Protein AF-A0A5J9TTT2-F1 (afdb_monomer_lite)

Structure (mmCIF, N/CA/C/O backbone):
data_AF-A0A5J9TTT2-F1
#
_entry.id   AF-A0A5J9TTT2-F1
#
loop_
_atom_site.group_PDB
_atom_site.id
_atom_site.type_symbol
_atom_site.label_atom_id
_atom_site.label_alt_id
_atom_site.label_comp_id
_atom_site.label_asym_id
_atom_site.label_entity_id
_atom_site.label_seq_id
_atom_site.pdbx_PDB_ins_code
_atom_site.Cartn_x
_atom_site.Cartn_y
_atom_site.Cartn_z
_atom_site.occupancy
_atom_site.B_iso_or_equiv
_atom_site.auth_seq_id
_atom_site.auth_comp_id
_atom_site.auth_asym_id
_atom_site.auth_atom_id
_atom_site.pdbx_PDB_model_num
ATOM 1 N N . MET A 1 1 ? -14.598 5.541 4.107 1.00 62.84 1 MET A N 1
ATOM 2 C CA . MET A 1 1 ? -13.330 5.660 4.852 1.00 62.84 1 MET A CA 1
ATOM 3 C C . MET A 1 1 ? -12.449 6.612 4.062 1.00 62.84 1 MET A C 1
ATOM 5 O O . MET A 1 1 ? -12.415 6.470 2.845 1.00 62.84 1 MET A O 1
ATOM 9 N N . GLU A 1 2 ? -11.807 7.574 4.709 1.00 66.81 2 GLU A N 1
ATOM 10 C CA . GLU A 1 2 ? -10.955 8.585 4.065 1.00 66.81 2 GLU A CA 1
ATOM 11 C C . GLU A 1 2 ? -9.583 8.611 4.749 1.00 66.81 2 GLU A C 1
ATOM 13 O O . GLU A 1 2 ? -9.494 8.309 5.942 1.00 66.81 2 GLU A O 1
ATOM 18 N N . ILE A 1 3 ? -8.527 8.942 4.000 1.00 66.44 3 ILE A N 1
ATOM 19 C CA . ILE A 1 3 ? -7.208 9.240 4.566 1.00 66.44 3 ILE A CA 1
ATOM 20 C C . ILE A 1 3 ? -6.978 10.739 4.509 1.00 66.44 3 ILE A C 1
ATOM 22 O O . ILE A 1 3 ? -7.077 11.339 3.442 1.00 66.44 3 ILE A O 1
ATOM 26 N N . VAL A 1 4 ? -6.592 11.307 5.649 1.00 64.56 4 VAL A N 1
ATOM 27 C CA . VAL A 1 4 ? -6.135 12.694 5.746 1.00 64.56 4 VAL A CA 1
ATOM 28 C C . VAL A 1 4 ? -4.634 12.684 6.032 1.00 64.56 4 VAL A C 1
ATOM 30 O O . VAL A 1 4 ? -4.167 11.958 6.913 1.00 64.56 4 VAL A O 1
ATOM 33 N N . TYR A 1 5 ? -3.884 13.469 5.257 1.00 58.41 5 TYR A N 1
ATOM 34 C CA . TYR A 1 5 ? -2.446 13.676 5.422 1.00 58.41 5 TYR A CA 1
ATOM 35 C C . TYR A 1 5 ? -2.189 15.033 6.075 1.00 58.41 5 TYR A C 1
ATOM 37 O O . TYR A 1 5 ? -2.650 16.060 5.574 1.00 58.41 5 TYR A O 1
ATOM 45 N N . TYR A 1 6 ? -1.408 15.040 7.153 1.00 50.88 6 TYR A N 1
ATOM 46 C CA . TYR A 1 6 ? -0.915 16.264 7.780 1.00 50.88 6 TYR A CA 1
ATOM 47 C C . TYR A 1 6 ? 0.588 16.368 7.521 1.00 50.88 6 TYR A C 1
ATOM 49 O O . TYR A 1 6 ? 1.408 15.962 8.337 1.00 50.88 6 TYR A O 1
ATOM 57 N N . GLY A 1 7 ? 0.952 16.864 6.339 1.00 38.47 7 GLY A N 1
ATOM 58 C CA . GLY A 1 7 ? 2.342 17.182 6.021 1.00 38.47 7 GLY A CA 1
ATOM 59 C C . GLY A 1 7 ? 2.827 18.397 6.800 1.00 38.47 7 GLY A C 1
ATOM 60 O O . GLY A 1 7 ? 2.077 19.359 6.974 1.00 38.47 7 GLY A O 1
ATOM 61 N N . ASP A 1 8 ? 4.084 18.344 7.236 1.00 39.56 8 ASP A N 1
ATOM 62 C CA . ASP A 1 8 ? 4.772 19.403 7.973 1.00 39.56 8 ASP A CA 1
ATOM 63 C C . ASP A 1 8 ? 4.776 20.710 7.160 1.00 39.56 8 ASP A C 1
ATOM 65 O O . ASP A 1 8 ? 5.580 20.925 6.248 1.00 39.56 8 ASP A O 1
ATOM 69 N N . ARG A 1 9 ? 3.816 21.596 7.446 1.00 36.34 9 ARG A N 1
ATOM 70 C CA . ARG A 1 9 ? 3.896 22.989 7.017 1.00 36.34 9 ARG A CA 1
ATOM 71 C C . ARG A 1 9 ? 4.871 23.660 7.966 1.00 36.34 9 ARG A C 1
ATOM 73 O O . ARG A 1 9 ? 4.546 23.829 9.136 1.00 36.34 9 ARG A O 1
ATOM 80 N N . LYS A 1 10 ? 6.040 24.025 7.423 1.00 34.28 10 LYS A N 1
ATOM 81 C CA . LYS A 1 10 ? 7.062 24.893 8.028 1.00 34.28 10 LYS A CA 1
ATOM 82 C C . LYS A 1 10 ? 6.510 25.686 9.211 1.00 34.28 10 LYS A C 1
ATOM 84 O O . LYS A 1 10 ? 5.675 26.571 9.039 1.00 34.28 10 LYS A O 1
ATOM 89 N N . SER A 1 11 ? 7.044 25.361 10.381 1.00 39.38 11 SER A N 1
ATOM 90 C CA . SER A 1 11 ? 6.914 26.087 11.636 1.00 39.38 11 SER A CA 1
ATOM 91 C C . SER A 1 11 ? 6.889 27.600 11.431 1.00 39.38 11 SER A C 1
ATOM 93 O O . SER A 1 11 ? 7.929 28.195 11.153 1.00 39.38 11 SER A O 1
ATOM 95 N N . THR A 1 12 ? 5.739 28.236 11.623 1.00 35.84 12 THR A N 1
ATOM 96 C CA . THR A 1 12 ? 5.655 29.579 12.206 1.00 35.84 12 THR A CA 1
ATOM 97 C C . THR A 1 12 ? 4.257 29.743 12.806 1.00 35.84 12 THR A C 1
ATOM 99 O O . THR A 1 12 ? 3.271 29.708 12.080 1.00 35.84 12 THR A O 1
ATOM 102 N N . LEU A 1 13 ? 4.247 29.954 14.124 1.00 36.16 13 LEU A N 1
ATOM 103 C CA . LEU A 1 13 ? 3.170 30.443 14.992 1.00 36.16 13 LEU A CA 1
ATOM 104 C C . LEU A 1 13 ? 2.275 29.431 15.732 1.00 36.16 13 LEU A C 1
ATOM 106 O O . LEU A 1 13 ? 1.520 28.645 15.173 1.00 36.16 13 LEU A O 1
ATOM 110 N N . ASP A 1 14 ? 2.393 29.626 17.042 1.00 32.47 14 ASP A N 1
ATOM 111 C CA . ASP A 1 14 ? 1.470 29.437 18.146 1.00 32.47 14 ASP A CA 1
ATOM 112 C C . ASP A 1 14 ? 1.541 28.184 19.030 1.00 32.47 14 ASP A C 1
ATOM 114 O O . ASP A 1 14 ? 1.393 27.022 18.660 1.00 32.47 14 ASP A O 1
ATOM 118 N N . ILE A 1 15 ? 1.859 28.542 20.270 1.00 47.59 15 ILE A N 1
ATOM 119 C CA . ILE A 1 15 ? 2.167 27.798 21.470 1.00 47.59 15 ILE A CA 1
ATOM 120 C C . ILE A 1 15 ? 0.826 27.417 22.127 1.00 47.59 15 ILE A C 1
ATOM 122 O O . ILE A 1 15 ? -0.081 28.240 22.190 1.00 47.59 15 ILE A O 1
ATOM 126 N N . HIS A 1 16 ? 0.743 26.193 22.665 1.00 36.75 16 HIS A N 1
ATOM 127 C CA . HIS A 1 16 ? -0.361 25.636 23.475 1.00 36.75 16 HIS A CA 1
ATOM 128 C C . HIS A 1 16 ? -1.667 25.220 22.766 1.00 36.75 16 HIS A C 1
ATOM 130 O O . HIS A 1 16 ? -2.743 25.682 23.130 1.00 36.75 16 HIS A O 1
ATOM 136 N N . ASP A 1 17 ? -1.608 24.210 21.889 1.00 40.47 17 ASP A N 1
ATOM 137 C CA . ASP A 1 17 ? -2.779 23.352 21.633 1.00 40.47 17 ASP A CA 1
ATOM 138 C C . ASP A 1 17 ? -2.462 21.877 21.978 1.00 40.47 17 ASP A C 1
ATOM 140 O O . ASP A 1 17 ? -1.622 21.259 21.310 1.00 40.47 17 ASP A O 1
ATOM 144 N N . PRO A 1 18 ? -3.085 21.282 23.016 1.00 35.69 18 PRO A N 1
ATOM 145 C CA . PRO A 1 18 ? -2.882 19.875 23.372 1.00 35.69 18 PRO A CA 1
ATOM 146 C C . PRO A 1 18 ? -3.336 18.896 22.273 1.00 35.69 18 PRO A C 1
ATOM 148 O O . PRO A 1 18 ? -2.836 17.771 22.225 1.00 35.69 18 PRO A O 1
ATOM 151 N N . VAL A 1 19 ? -4.195 19.316 21.332 1.00 41.31 19 VAL A N 1
ATOM 152 C CA . VAL A 1 19 ? -4.580 18.502 20.162 1.00 41.31 19 VAL A CA 1
ATOM 153 C C . VAL A 1 19 ? -3.401 18.336 19.192 1.00 41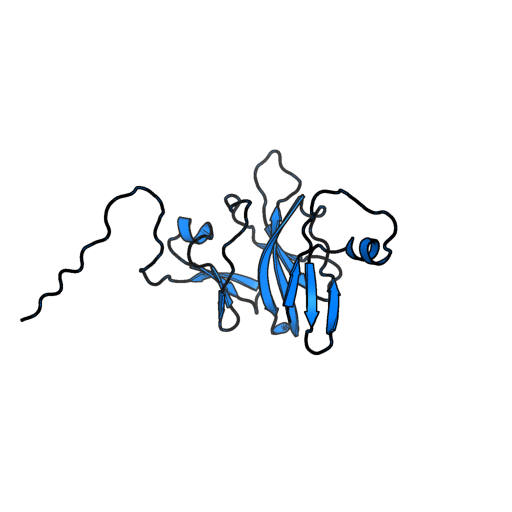.31 19 VAL A C 1
ATOM 155 O O . VAL A 1 19 ? -3.199 17.264 18.617 1.00 41.31 19 VAL A O 1
ATOM 158 N N . SER A 1 20 ? -2.544 19.355 19.084 1.00 41.31 20 SER A N 1
ATOM 159 C CA . SER A 1 20 ? -1.360 19.353 18.212 1.00 41.31 20 SER A CA 1
ATOM 160 C C . SER A 1 20 ? -0.241 18.428 18.706 1.00 41.31 20 SER A C 1
ATOM 162 O O . SER A 1 20 ? 0.566 17.948 17.909 1.00 41.31 20 SER A O 1
ATOM 164 N N . GLN A 1 21 ? -0.186 18.136 20.011 1.00 37.28 21 GLN A N 1
ATOM 165 C CA . GLN A 1 21 ? 0.775 17.176 20.568 1.00 37.28 21 GLN A CA 1
ATOM 166 C C . GLN A 1 21 ? 0.361 15.721 20.315 1.00 37.28 21 GLN A C 1
ATOM 168 O O . GLN A 1 21 ? 1.229 14.866 20.148 1.00 37.28 21 GLN A O 1
ATOM 173 N N . GLN A 1 22 ? -0.939 15.438 20.203 1.00 41.44 22 GLN A N 1
ATOM 174 C CA . GLN A 1 22 ? -1.444 14.094 19.902 1.00 41.44 22 GLN A CA 1
ATOM 175 C C . GLN A 1 22 ? -1.331 13.737 18.406 1.00 41.44 22 GLN A C 1
ATOM 177 O O . GLN A 1 22 ? -1.215 12.566 18.054 1.00 41.44 22 GLN A O 1
ATOM 182 N N . LEU A 1 23 ? -1.250 14.753 17.538 1.00 47.59 23 LEU A N 1
ATOM 183 C CA . LEU A 1 23 ? -0.919 14.655 16.106 1.00 47.59 23 LEU A CA 1
ATOM 184 C C . LEU A 1 23 ? 0.563 14.323 15.829 1.00 47.59 23 LEU A C 1
ATOM 186 O O . LEU A 1 23 ? 0.961 14.197 14.673 1.00 47.59 23 LEU A O 1
ATOM 190 N N . ARG A 1 24 ? 1.395 14.144 16.869 1.00 42.16 24 ARG A N 1
ATOM 191 C CA . ARG A 1 24 ? 2.811 13.755 16.735 1.00 42.16 24 ARG A CA 1
ATOM 192 C C . ARG A 1 24 ? 3.069 12.244 16.729 1.00 42.16 24 ARG A C 1
ATOM 194 O O . ARG A 1 24 ? 4.201 11.823 16.956 1.00 42.16 24 ARG A O 1
ATOM 201 N N . GLN A 1 25 ? 2.067 11.421 16.421 1.00 48.56 25 GLN A N 1
ATOM 202 C CA . GLN A 1 25 ? 2.276 10.010 16.080 1.00 48.56 25 GLN A CA 1
ATOM 203 C C . GLN A 1 25 ? 1.435 9.620 14.858 1.00 48.56 25 GLN A C 1
ATOM 205 O O . GLN A 1 25 ? 0.242 9.364 14.967 1.00 48.56 25 GLN A O 1
ATOM 210 N N . GLY A 1 26 ? 2.102 9.560 13.702 1.00 59.66 26 GLY A N 1
ATOM 211 C CA . GLY A 1 26 ? 1.580 9.056 12.433 1.00 59.66 26 GLY A CA 1
ATOM 212 C C . GLY A 1 26 ? 1.127 10.187 11.513 1.00 59.66 26 GLY A C 1
ATOM 213 O O . GLY A 1 26 ? 0.079 10.776 11.726 1.00 59.66 26 GLY A O 1
ATOM 214 N N . LEU A 1 27 ? 1.890 10.468 10.449 1.00 75.75 27 LEU A N 1
ATOM 215 C CA . LEU A 1 27 ? 1.566 11.482 9.419 1.00 75.75 27 LEU A CA 1
ATOM 216 C C . LEU A 1 27 ? 0.205 11.261 8.722 1.00 75.75 27 LEU A C 1
ATOM 218 O O . LEU A 1 27 ? -0.284 12.135 8.003 1.00 75.75 27 LEU A O 1
ATOM 222 N N . TYR A 1 28 ? -0.383 10.078 8.907 1.00 84.69 28 TYR A N 1
ATOM 223 C CA . TYR A 1 28 ? -1.595 9.628 8.247 1.00 84.69 28 TYR A CA 1
ATOM 224 C C . TYR A 1 28 ? -2.618 9.150 9.274 1.00 84.69 28 TYR A C 1
ATOM 226 O O . TYR A 1 28 ? -2.311 8.330 10.144 1.00 84.69 28 TYR A O 1
ATOM 234 N N . ILE A 1 29 ? -3.859 9.599 9.099 1.00 86.00 29 ILE A N 1
ATOM 235 C CA . ILE A 1 29 ? -5.013 9.112 9.854 1.00 86.00 29 ILE A CA 1
ATOM 236 C C . ILE A 1 29 ? -6.012 8.449 8.915 1.00 86.00 29 ILE A C 1
ATOM 238 O O . ILE A 1 29 ? -6.173 8.870 7.767 1.00 86.00 29 ILE A O 1
ATOM 242 N N . VAL A 1 30 ? -6.713 7.432 9.412 1.00 85.69 30 VAL A N 1
ATOM 243 C CA . VAL A 1 30 ? -7.866 6.846 8.723 1.00 85.69 30 VAL A CA 1
ATOM 244 C C . VAL A 1 30 ? -9.130 7.272 9.455 1.00 85.69 30 VAL A C 1
ATOM 246 O O . VAL A 1 30 ? -9.269 7.033 10.653 1.00 85.69 30 VAL A O 1
ATOM 249 N N . CYS A 1 31 ? -10.062 7.879 8.725 1.00 86.69 31 CYS A N 1
ATOM 250 C CA . CYS A 1 31 ? -11.348 8.326 9.244 1.00 86.69 31 CYS A CA 1
ATOM 251 C C . CYS A 1 31 ? -12.492 7.456 8.708 1.00 86.69 31 CYS A C 1
ATOM 253 O O . CYS A 1 31 ? -12.599 7.202 7.501 1.00 86.69 31 CYS A O 1
ATOM 255 N N . ASN A 1 32 ? -13.386 7.033 9.601 1.00 84.12 32 ASN A N 1
ATOM 256 C CA . ASN A 1 32 ? -14.706 6.543 9.236 1.00 84.12 32 ASN A CA 1
ATOM 257 C C . ASN A 1 32 ? -15.680 7.737 9.200 1.00 84.12 32 ASN A C 1
ATOM 259 O O . ASN A 1 32 ? -16.083 8.218 10.259 1.00 84.12 32 ASN A O 1
ATOM 263 N N . PRO A 1 33 ? -16.106 8.209 8.013 1.00 81.81 33 PRO A N 1
ATOM 264 C CA . PRO A 1 33 ? -16.955 9.395 7.913 1.00 81.81 33 PRO A CA 1
ATOM 265 C C . PRO A 1 33 ? -18.364 9.175 8.482 1.00 81.81 33 PRO A C 1
ATOM 267 O O . PRO A 1 33 ? -19.001 10.132 8.913 1.00 81.81 33 PRO A O 1
ATOM 270 N N . THR A 1 34 ? -18.845 7.927 8.521 1.00 85.88 34 THR A N 1
ATOM 271 C CA . THR A 1 34 ? -20.173 7.596 9.052 1.00 85.88 34 THR A CA 1
ATOM 272 C C . THR A 1 34 ? -20.200 7.708 10.572 1.00 85.88 34 THR A C 1
ATOM 274 O O . THR A 1 34 ? -21.140 8.264 11.129 1.00 85.88 34 THR A O 1
ATOM 277 N N . THR A 1 35 ? -19.163 7.205 11.250 1.00 87.56 35 THR A N 1
ATOM 278 C CA . THR A 1 35 ? -19.076 7.241 12.721 1.00 87.56 35 THR A CA 1
ATOM 279 C C . THR A 1 35 ? -18.310 8.451 13.250 1.00 87.56 35 THR A C 1
ATOM 281 O O . THR A 1 35 ? -18.312 8.685 14.455 1.00 87.56 35 THR A O 1
ATOM 284 N N . ARG A 1 36 ? -17.650 9.215 12.367 1.00 84.94 36 ARG A N 1
ATOM 285 C CA . ARG A 1 36 ? -16.725 10.315 12.693 1.00 84.94 36 ARG A CA 1
ATOM 286 C C . ARG A 1 36 ? -15.599 9.902 13.642 1.00 84.94 36 ARG A C 1
ATOM 288 O O . ARG A 1 36 ? -15.058 10.732 14.363 1.00 84.94 36 ARG A O 1
ATOM 295 N N . GLN A 1 37 ? -15.250 8.621 13.645 1.00 85.81 37 GLN A N 1
ATOM 296 C CA . GLN A 1 37 ? -14.112 8.107 14.392 1.00 85.81 37 GLN A CA 1
ATOM 297 C C . GLN A 1 37 ? -12.879 8.104 13.496 1.00 85.81 37 GLN A C 1
ATOM 299 O O . GLN A 1 37 ? -12.958 7.734 12.322 1.00 85.81 37 GLN A O 1
ATOM 304 N N . TRP A 1 38 ? -11.737 8.480 14.059 1.00 85.75 38 TRP A N 1
ATOM 305 C CA . TRP A 1 38 ? -10.445 8.418 13.390 1.00 85.75 38 TRP A CA 1
ATOM 306 C C . TRP A 1 38 ? -9.456 7.591 14.202 1.00 85.75 38 TRP A C 1
ATOM 308 O O . TRP A 1 38 ? -9.587 7.432 15.415 1.00 85.75 38 TRP A O 1
ATOM 318 N N . THR A 1 39 ? -8.456 7.055 13.514 1.00 85.50 39 THR A N 1
ATOM 319 C CA . THR A 1 39 ? -7.342 6.343 14.133 1.00 85.50 39 THR A CA 1
ATOM 320 C C . THR A 1 39 ? -6.043 6.697 13.423 1.00 85.50 39 THR A C 1
ATOM 322 O O . THR A 1 39 ? -6.023 6.873 12.200 1.00 85.50 39 THR A O 1
ATOM 325 N N . ASN A 1 40 ? -4.971 6.834 14.200 1.00 86.50 40 ASN A N 1
ATOM 326 C CA . ASN A 1 40 ? -3.638 7.086 13.669 1.00 86.50 40 ASN A CA 1
ATOM 327 C C . ASN A 1 40 ? -3.081 5.802 13.057 1.00 86.50 40 ASN A C 1
ATOM 329 O O . ASN A 1 40 ? -3.225 4.713 13.617 1.00 86.50 40 ASN A O 1
ATOM 333 N N . LEU A 1 41 ? -2.418 5.937 11.913 1.00 89.62 41 LEU A N 1
ATOM 334 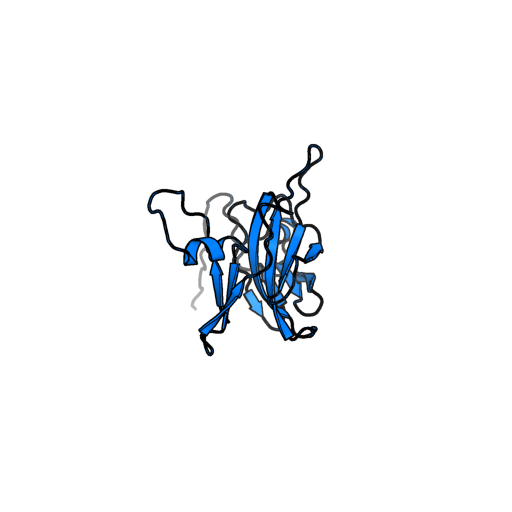C CA . LEU A 1 41 ? -1.616 4.855 11.363 1.00 89.62 41 LEU A CA 1
ATOM 335 C C . LEU A 1 41 ? -0.233 4.823 12.030 1.00 89.62 41 LEU A C 1
ATOM 337 O O . LEU A 1 41 ? 0.255 5.866 12.474 1.00 89.62 41 LEU A O 1
ATOM 341 N N . PRO A 1 42 ? 0.427 3.649 12.075 1.00 90.38 42 PRO A N 1
ATOM 342 C CA . PRO A 1 42 ? 1.789 3.540 12.578 1.00 90.38 42 PRO A CA 1
ATOM 343 C C . PRO A 1 42 ? 2.746 4.559 11.948 1.00 90.38 42 PRO A C 1
ATOM 345 O O . PRO A 1 42 ? 2.706 4.808 10.740 1.00 90.38 42 PRO A O 1
ATOM 348 N N . VAL A 1 43 ? 3.639 5.115 12.768 1.00 88.94 43 VAL A N 1
ATOM 349 C CA . VAL A 1 43 ? 4.697 6.028 12.316 1.00 88.94 43 VAL A CA 1
ATOM 350 C C . VAL A 1 43 ? 5.668 5.265 11.416 1.00 88.94 43 VAL A C 1
ATOM 352 O O . VAL A 1 43 ? 6.187 4.225 11.813 1.00 88.94 43 VAL A O 1
ATOM 355 N N . LEU A 1 44 ? 5.908 5.784 10.208 1.00 86.25 44 LEU A N 1
ATOM 356 C CA . LEU A 1 44 ? 6.886 5.229 9.264 1.00 86.25 44 LEU A CA 1
ATOM 357 C C . LEU A 1 44 ? 8.139 6.110 9.109 1.00 86.25 44 LEU A C 1
ATOM 359 O O . LEU A 1 44 ? 9.207 5.588 8.809 1.00 86.25 44 LEU A O 1
ATOM 363 N N . ALA A 1 45 ? 8.017 7.422 9.328 1.00 84.69 45 ALA A N 1
ATOM 364 C CA . ALA A 1 45 ? 9.117 8.385 9.277 1.00 84.69 45 ALA A CA 1
ATOM 365 C C . ALA A 1 45 ? 9.072 9.315 10.504 1.00 84.69 45 ALA A C 1
ATOM 367 O O . ALA A 1 45 ? 7.968 9.647 10.949 1.00 84.69 45 ALA A O 1
ATOM 368 N N . PRO A 1 46 ? 10.228 9.726 11.069 1.00 79.94 46 PRO A N 1
ATOM 369 C CA . PRO A 1 46 ? 11.596 9.574 10.540 1.00 79.94 46 PRO A CA 1
ATOM 370 C C . PRO A 1 46 ? 12.285 8.233 10.867 1.00 79.94 46 PRO A C 1
ATOM 372 O O . PRO A 1 46 ? 13.453 8.042 10.547 1.00 79.94 46 PRO A O 1
ATOM 375 N N . SER A 1 47 ? 11.596 7.310 11.539 1.00 81.88 47 SER A N 1
ATOM 376 C CA . SER A 1 47 ? 12.074 5.946 11.775 1.00 81.88 47 SER A CA 1
ATOM 377 C C . SER A 1 47 ? 10.910 4.971 11.572 1.00 81.88 47 SER A C 1
ATOM 379 O O . SER A 1 47 ? 9.806 5.271 12.042 1.00 81.88 47 SER A O 1
ATOM 381 N N . PRO A 1 48 ? 11.108 3.836 10.869 1.00 82.94 48 PRO A N 1
ATOM 382 C CA . PRO A 1 48 ? 12.376 3.328 10.323 1.00 82.94 48 PRO A CA 1
ATOM 383 C C . PRO A 1 48 ? 12.857 3.999 9.023 1.00 82.94 48 PRO A C 1
ATOM 385 O O . PRO A 1 48 ? 13.973 3.727 8.603 1.00 82.94 48 PRO A O 1
ATOM 388 N N . CYS A 1 49 ? 12.047 4.837 8.373 1.00 85.81 49 CYS A N 1
ATOM 389 C CA . CYS A 1 49 ? 12.399 5.481 7.102 1.00 85.81 49 CYS A CA 1
ATOM 390 C C . CYS A 1 49 ? 12.714 6.968 7.294 1.00 85.81 49 CYS A C 1
ATOM 392 O O . CYS A 1 49 ? 12.025 7.644 8.052 1.00 85.81 49 CYS A O 1
ATOM 394 N N . SER A 1 50 ? 13.673 7.512 6.542 1.00 83.81 50 SER A N 1
ATOM 395 C CA . SER A 1 50 ? 14.003 8.946 6.570 1.00 83.81 50 SER A CA 1
ATOM 396 C C . SER A 1 50 ? 12.853 9.807 6.037 1.00 83.81 50 SER A C 1
ATOM 398 O O . SER A 1 50 ? 12.575 10.886 6.559 1.00 83.81 50 SER A O 1
ATOM 400 N N . ALA A 1 51 ? 12.139 9.294 5.035 1.00 82.81 51 ALA A N 1
ATOM 401 C CA . ALA A 1 51 ? 10.925 9.873 4.479 1.00 82.81 51 ALA A CA 1
ATOM 402 C C . ALA A 1 51 ? 9.976 8.768 3.997 1.00 82.81 51 ALA A C 1
ATOM 404 O O . ALA A 1 51 ? 10.393 7.639 3.739 1.00 82.81 51 ALA A O 1
ATOM 405 N N . ALA A 1 52 ? 8.689 9.089 3.852 1.00 85.69 52 ALA A N 1
ATOM 406 C CA . ALA A 1 52 ? 7.727 8.174 3.254 1.00 85.69 52 ALA A CA 1
ATOM 407 C C . ALA A 1 52 ? 6.595 8.906 2.532 1.00 85.69 52 ALA A C 1
ATOM 409 O O . ALA A 1 52 ? 6.088 9.917 3.022 1.00 85.69 52 ALA A O 1
ATOM 410 N N . PHE A 1 53 ? 6.142 8.345 1.413 1.00 84.69 53 PHE A N 1
ATOM 411 C CA . PHE A 1 53 ? 5.038 8.879 0.617 1.00 84.69 53 PHE A CA 1
ATOM 412 C C . PHE A 1 53 ? 3.946 7.832 0.382 1.00 84.69 53 PHE A C 1
ATOM 414 O O . PHE A 1 53 ? 4.211 6.651 0.132 1.00 84.69 53 PHE A O 1
ATOM 421 N N . ALA A 1 54 ? 2.690 8.273 0.487 1.00 87.50 54 ALA A N 1
ATOM 422 C CA . ALA A 1 54 ? 1.522 7.435 0.262 1.00 87.50 54 ALA A CA 1
ATOM 423 C C . ALA A 1 54 ? 1.406 7.044 -1.219 1.00 87.50 54 ALA A C 1
ATOM 425 O O . ALA A 1 54 ? 1.443 7.887 -2.110 1.00 87.50 54 ALA A O 1
ATOM 426 N N . CYS A 1 55 ? 1.234 5.750 -1.475 1.00 88.31 55 CYS A N 1
ATOM 427 C CA . CYS A 1 55 ? 1.113 5.178 -2.817 1.00 88.31 55 CYS A CA 1
ATOM 428 C C . CYS A 1 55 ? -0.337 4.815 -3.154 1.00 88.31 55 CYS A C 1
ATOM 430 O O . CYS A 1 55 ? -0.749 4.876 -4.311 1.00 88.31 55 CYS A O 1
ATOM 432 N N . GLY A 1 56 ? -1.113 4.404 -2.149 1.00 90.81 56 GLY A N 1
ATOM 433 C CA . GLY A 1 56 ? -2.512 4.038 -2.331 1.00 90.81 56 GLY A CA 1
ATOM 434 C C . GLY A 1 56 ? -3.180 3.575 -1.043 1.00 90.81 56 GLY A C 1
ATOM 435 O O . GLY A 1 56 ? -2.525 3.113 -0.113 1.00 90.81 56 GLY A O 1
ATOM 436 N N . PHE A 1 57 ? -4.503 3.683 -1.008 1.00 91.38 57 PHE A N 1
ATOM 437 C CA . PHE A 1 57 ? -5.340 3.267 0.111 1.00 91.38 57 PHE A CA 1
ATOM 438 C C . PHE A 1 57 ? -6.271 2.140 -0.320 1.00 91.38 57 PHE A C 1
ATOM 440 O O . PHE A 1 57 ? -6.845 2.197 -1.409 1.00 91.38 57 PHE A O 1
ATOM 447 N N . TYR A 1 58 ? -6.423 1.112 0.51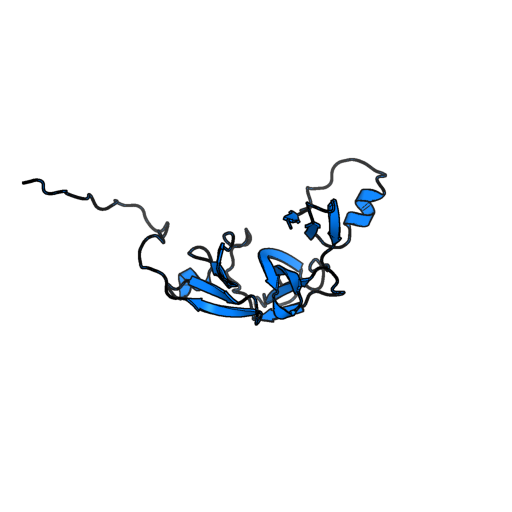1 1.00 92.56 58 TYR A N 1
ATOM 448 C CA . TYR A 1 58 ? -7.229 -0.049 0.155 1.00 92.56 58 TYR A CA 1
ATOM 449 C C . TYR A 1 58 ? -7.824 -0.767 1.367 1.00 92.56 58 TYR A C 1
ATOM 451 O O . TYR A 1 58 ? -7.353 -0.643 2.495 1.00 92.56 58 TYR A O 1
ATOM 459 N N . PHE A 1 59 ? -8.868 -1.551 1.105 1.00 91.12 59 PHE A N 1
ATOM 460 C CA . PHE A 1 59 ? -9.428 -2.502 2.057 1.00 91.12 59 PHE A CA 1
ATOM 461 C C . PHE A 1 59 ? -8.760 -3.868 1.870 1.00 91.12 59 PHE A C 1
ATOM 463 O O . PHE A 1 59 ? -8.790 -4.440 0.775 1.00 91.12 59 PHE A O 1
ATOM 470 N N . HIS A 1 60 ? -8.142 -4.385 2.927 1.00 93.19 60 HIS A N 1
ATOM 471 C CA . HIS A 1 60 ? -7.506 -5.693 2.943 1.00 93.19 60 HIS A CA 1
ATOM 472 C C . HIS A 1 60 ? -8.537 -6.750 3.350 1.00 93.19 60 HIS A C 1
ATOM 474 O O . HIS A 1 60 ? -8.777 -6.994 4.532 1.00 93.19 60 HIS A O 1
ATOM 480 N N . GLY A 1 61 ? -9.160 -7.374 2.346 1.00 92.75 61 GLY A N 1
ATOM 481 C CA . GLY A 1 61 ? -10.245 -8.343 2.529 1.00 92.75 61 GLY A CA 1
ATOM 482 C C . GLY A 1 61 ? -9.969 -9.424 3.584 1.00 92.75 61 GLY A C 1
ATOM 483 O O . GLY A 1 61 ? -10.813 -9.601 4.458 1.00 92.75 61 GLY A O 1
ATOM 484 N N . PRO A 1 62 ? -8.803 -10.104 3.569 1.00 93.94 62 PRO A N 1
ATOM 485 C CA . PRO A 1 62 ? -8.527 -11.179 4.523 1.00 93.94 62 PRO A CA 1
ATOM 486 C C . PRO A 1 62 ? -8.448 -10.745 5.991 1.00 93.94 62 PRO A C 1
ATOM 488 O O . PRO A 1 62 ? -8.778 -11.545 6.859 1.00 93.94 62 PRO A O 1
ATOM 491 N N . SER A 1 63 ? -8.014 -9.512 6.285 1.00 91.31 63 SER A N 1
ATOM 492 C CA . SER A 1 63 ? -7.976 -9.010 7.672 1.00 91.31 63 SER A CA 1
ATOM 493 C C . SER A 1 63 ? -9.189 -8.162 8.043 1.00 91.31 63 SER A C 1
ATOM 495 O O . SER A 1 63 ? -9.396 -7.891 9.219 1.00 91.31 63 SER A O 1
ATOM 497 N N . GLY A 1 64 ? -9.984 -7.722 7.065 1.00 90.00 64 GLY A N 1
ATOM 498 C CA . GLY A 1 64 ? -11.096 -6.802 7.293 1.00 90.00 64 GLY A CA 1
ATOM 499 C C . GLY A 1 64 ? -10.661 -5.372 7.638 1.00 90.00 64 GLY A C 1
ATOM 500 O O . GLY A 1 64 ? -11.478 -4.584 8.106 1.00 90.00 64 GLY A O 1
ATOM 501 N N . GLU A 1 65 ? -9.392 -5.020 7.418 1.00 89.31 65 GLU A N 1
ATOM 502 C CA . GLU A 1 65 ? -8.832 -3.723 7.806 1.00 89.31 65 GLU A CA 1
ATOM 503 C C . GLU A 1 65 ? -8.580 -2.824 6.600 1.00 89.31 65 GLU A C 1
ATOM 505 O O . GLU A 1 65 ? -8.217 -3.272 5.510 1.00 89.31 65 GLU A O 1
ATOM 510 N N . TYR A 1 66 ? -8.681 -1.518 6.824 1.00 89.19 66 TYR A N 1
ATOM 511 C CA . TYR A 1 66 ? -8.179 -0.529 5.882 1.00 89.19 66 TYR A CA 1
ATOM 512 C C . TYR A 1 66 ? -6.676 -0.325 6.067 1.00 89.19 66 TYR A C 1
ATOM 514 O O . TYR A 1 66 ? -6.190 -0.193 7.195 1.00 89.19 66 TYR A O 1
ATOM 522 N N . ARG A 1 67 ? -5.949 -0.282 4.948 1.00 92.88 67 ARG A N 1
ATOM 523 C CA . ARG A 1 67 ? -4.492 -0.165 4.918 1.00 92.88 67 ARG A CA 1
ATOM 524 C C . ARG A 1 67 ? -4.035 0.907 3.941 1.00 92.88 67 ARG A C 1
ATOM 526 O O . ARG A 1 67 ? -4.599 1.070 2.857 1.00 92.88 67 ARG A O 1
ATOM 533 N N . LEU A 1 68 ? -2.976 1.610 4.323 1.00 93.31 68 LEU A N 1
ATOM 534 C CA . LEU A 1 68 ? -2.236 2.511 3.452 1.00 93.31 68 LEU A CA 1
ATOM 535 C C . LEU A 1 68 ? -0.975 1.803 2.951 1.00 93.31 68 LEU A C 1
ATOM 537 O O . LEU A 1 68 ? -0.201 1.276 3.749 1.00 93.31 68 LEU A O 1
ATOM 541 N N . LEU A 1 69 ? -0.777 1.787 1.635 1.00 94.19 69 LEU A N 1
ATOM 542 C CA . LEU A 1 69 ? 0.487 1.428 1.002 1.00 94.19 69 LEU A CA 1
ATOM 543 C C . LEU A 1 69 ? 1.361 2.681 0.929 1.00 94.19 69 LEU A C 1
ATOM 545 O O . LEU A 1 69 ? 0.932 3.698 0.381 1.00 94.19 69 LEU A O 1
ATOM 549 N N . CYS A 1 70 ? 2.587 2.582 1.424 1.00 91.69 70 CYS A N 1
ATOM 550 C CA . CYS A 1 70 ? 3.588 3.638 1.385 1.00 91.69 70 CYS A CA 1
ATOM 551 C C . CYS A 1 70 ? 4.858 3.147 0.697 1.00 91.69 70 CYS A C 1
ATOM 553 O O . CYS A 1 70 ? 5.163 1.955 0.709 1.00 91.69 70 CYS A O 1
ATOM 555 N N . HIS A 1 71 ? 5.625 4.085 0.166 1.00 89.81 71 HIS A N 1
ATOM 556 C CA . HIS A 1 71 ? 7.020 3.901 -0.193 1.00 89.81 71 HIS A CA 1
ATOM 557 C C . HIS A 1 71 ? 7.839 4.606 0.882 1.00 89.81 71 HIS A C 1
ATOM 559 O O . HIS A 1 71 ? 7.617 5.786 1.150 1.00 89.81 71 HIS A O 1
ATOM 565 N N . GLY A 1 72 ? 8.737 3.868 1.525 1.00 89.00 72 GLY A N 1
ATOM 566 C CA . GLY A 1 72 ? 9.666 4.383 2.520 1.00 89.00 72 GLY A CA 1
ATOM 567 C C . GLY A 1 72 ? 11.072 4.495 1.942 1.00 89.00 72 GLY A C 1
ATOM 568 O O . GLY A 1 72 ? 11.560 3.537 1.336 1.00 89.00 72 GLY A O 1
ATOM 569 N N . VAL A 1 73 ? 11.692 5.653 2.154 1.00 85.12 73 VAL A N 1
ATOM 570 C CA . VAL A 1 73 ? 13.093 5.934 1.828 1.00 85.12 73 VAL A CA 1
ATOM 571 C C . VAL A 1 73 ? 13.936 5.554 3.039 1.00 85.12 73 VAL A C 1
ATOM 573 O O . VAL A 1 73 ? 13.678 6.038 4.143 1.00 85.12 73 VAL A O 1
ATOM 576 N N . ASP A 1 74 ? 14.895 4.650 2.866 1.00 78.06 74 ASP A N 1
ATOM 577 C CA . ASP A 1 74 ? 15.715 4.163 3.985 1.00 78.06 74 ASP A CA 1
ATOM 578 C C . ASP A 1 74 ? 16.666 5.267 4.504 1.00 78.06 74 ASP A C 1
ATOM 580 O O . ASP A 1 74 ? 16.936 6.254 3.812 1.00 78.06 74 ASP A O 1
ATOM 584 N N . VAL A 1 75 ? 17.100 5.162 5.763 1.00 62.75 75 VAL A N 1
ATOM 585 C CA . VAL A 1 75 ? 17.960 6.172 6.423 1.00 62.75 75 VAL A CA 1
ATOM 586 C C . VAL A 1 75 ? 19.441 5.954 6.082 1.00 62.75 75 VAL A C 1
ATOM 588 O O . VAL A 1 75 ? 20.207 6.915 6.053 1.00 62.75 75 VAL A O 1
ATOM 591 N N . ASP A 1 76 ? 19.821 4.718 5.753 1.00 62.72 76 ASP A N 1
ATOM 592 C CA . ASP A 1 76 ? 21.184 4.321 5.406 1.00 62.72 76 ASP A CA 1
ATOM 593 C C . ASP A 1 76 ? 21.294 3.956 3.918 1.00 62.72 76 ASP A C 1
ATOM 595 O O . ASP A 1 76 ? 20.504 3.163 3.410 1.00 62.72 76 ASP A O 1
ATOM 599 N N . ASP A 1 77 ? 22.297 4.496 3.212 1.00 53.38 77 ASP A N 1
ATOM 600 C CA . ASP A 1 77 ? 23.414 3.642 2.785 1.00 53.38 77 ASP A CA 1
ATOM 601 C C . ASP A 1 77 ? 24.444 4.355 1.896 1.00 53.38 77 ASP A C 1
ATOM 603 O O . ASP A 1 77 ? 24.160 4.856 0.806 1.00 53.38 77 ASP A O 1
ATOM 607 N N . HIS A 1 78 ? 25.702 4.230 2.320 1.00 52.84 78 HIS A N 1
ATOM 608 C CA . HIS A 1 78 ? 26.905 4.416 1.506 1.00 52.84 78 HIS A CA 1
ATOM 609 C C . HIS A 1 78 ? 26.996 3.423 0.314 1.00 52.84 78 HIS A C 1
ATOM 611 O O . HIS A 1 78 ? 27.941 3.506 -0.463 1.00 52.84 78 HIS A O 1
ATOM 617 N N . ASP A 1 79 ? 26.012 2.526 0.145 1.00 54.75 79 ASP A N 1
ATOM 618 C CA . ASP A 1 79 ? 25.985 1.399 -0.806 1.00 54.75 79 ASP A CA 1
ATOM 619 C C . ASP A 1 79 ? 24.715 1.335 -1.695 1.00 54.75 79 ASP A C 1
ATOM 621 O O . ASP A 1 79 ? 24.389 0.312 -2.306 1.00 54.75 79 ASP A O 1
ATOM 625 N N . GLY A 1 80 ? 23.999 2.456 -1.826 1.00 56.94 80 GLY A N 1
ATOM 626 C CA . GLY A 1 80 ? 22.901 2.619 -2.782 1.00 56.94 80 GLY A CA 1
ATOM 627 C C . GLY A 1 80 ? 21.497 2.465 -2.192 1.00 56.94 80 GLY A C 1
ATOM 628 O O . GLY A 1 80 ? 21.272 1.848 -1.160 1.00 56.94 80 GLY A O 1
ATOM 629 N N . TRP A 1 81 ? 20.529 3.047 -2.898 1.00 61.19 81 TRP A N 1
ATOM 630 C CA . TRP A 1 81 ? 19.143 3.242 -2.474 1.00 61.19 81 TRP A CA 1
ATOM 631 C C . TRP A 1 81 ? 18.431 1.899 -2.188 1.00 61.19 81 TRP A C 1
ATOM 633 O O . TRP A 1 81 ? 18.251 1.050 -3.078 1.00 61.19 81 TRP A O 1
ATOM 643 N N . LYS A 1 82 ? 18.017 1.685 -0.933 1.00 74.50 82 LYS A N 1
ATOM 644 C CA . LYS A 1 82 ? 17.274 0.499 -0.465 1.00 74.50 82 LYS A CA 1
ATOM 645 C C . LYS A 1 82 ? 15.837 0.850 -0.093 1.00 74.50 82 LYS A C 1
ATOM 647 O O . LYS A 1 82 ? 15.341 0.458 0.959 1.00 74.50 82 LYS A O 1
ATOM 652 N N . ASP A 1 83 ? 15.132 1.522 -0.987 1.00 88.31 83 ASP A N 1
ATOM 653 C CA . ASP A 1 83 ? 13.736 1.873 -0.749 1.00 88.31 83 ASP A CA 1
ATOM 654 C C . ASP A 1 83 ? 12.837 0.633 -0.707 1.00 88.31 83 ASP A C 1
ATOM 656 O O . ASP A 1 83 ? 13.072 -0.365 -1.403 1.00 88.31 83 ASP A O 1
ATOM 660 N N . HIS A 1 84 ? 11.799 0.669 0.128 1.00 91.81 84 HIS A N 1
ATOM 661 C CA . HIS A 1 84 ? 10.853 -0.437 0.291 1.00 91.81 84 HIS A CA 1
ATOM 662 C C . HIS A 1 84 ? 9.414 0.052 0.327 1.00 91.81 84 HIS A C 1
ATOM 664 O O . HIS A 1 84 ? 9.113 1.162 0.761 1.00 91.81 84 HIS A O 1
ATOM 670 N N . HIS A 1 85 ? 8.503 -0.821 -0.090 1.00 92.94 85 HIS A N 1
ATOM 671 C CA . HIS A 1 85 ? 7.087 -0.615 0.158 1.00 92.94 85 HIS A CA 1
ATOM 672 C C . HIS A 1 85 ? 6.733 -1.025 1.589 1.00 92.94 85 HIS A C 1
ATOM 674 O O . HIS A 1 85 ? 7.300 -1.974 2.130 1.00 92.94 85 HIS A O 1
ATOM 680 N N . TYR A 1 86 ? 5.761 -0.345 2.185 1.00 94.19 86 TYR A N 1
ATOM 681 C CA . TYR A 1 86 ? 5.250 -0.622 3.524 1.00 94.19 86 TYR A CA 1
ATOM 682 C C . TYR A 1 86 ? 3.728 -0.590 3.531 1.00 94.19 86 TYR A C 1
ATOM 684 O O . TYR A 1 86 ? 3.112 0.187 2.807 1.00 94.19 86 TYR A O 1
ATOM 692 N N . THR A 1 87 ? 3.115 -1.397 4.392 1.00 95.25 87 THR A N 1
ATOM 693 C CA . THR A 1 87 ? 1.687 -1.288 4.708 1.00 95.25 87 THR A CA 1
ATOM 694 C C . THR A 1 87 ? 1.499 -0.773 6.119 1.00 95.25 87 THR A C 1
ATOM 696 O O . THR A 1 87 ? 2.094 -1.317 7.055 1.00 95.25 87 THR A O 1
ATOM 699 N N . LEU A 1 88 ? 0.622 0.213 6.268 1.00 93.56 88 LEU A N 1
ATOM 700 C CA . LEU A 1 88 ? 0.177 0.743 7.549 1.00 93.56 88 LEU A CA 1
ATOM 701 C C . LEU A 1 88 ? -1.290 0.360 7.746 1.00 93.56 88 LEU A C 1
ATOM 703 O O . LEU A 1 88 ? -2.127 0.729 6.922 1.00 93.56 88 LEU A O 1
ATOM 707 N N . SER A 1 89 ? -1.599 -0.370 8.815 1.00 92.06 89 SER A N 1
ATOM 708 C CA . SER A 1 89 ? -2.965 -0.810 9.127 1.00 92.06 89 SER A CA 1
ATOM 709 C C . SER A 1 89 ? -3.531 -0.034 10.306 1.00 92.06 89 SER A C 1
ATOM 711 O O . SER A 1 89 ? -2.828 0.204 11.289 1.00 92.06 89 SER A O 1
ATOM 713 N N . ALA A 1 90 ? -4.817 0.302 10.229 1.00 83.12 90 ALA A N 1
ATOM 714 C CA . ALA A 1 90 ? -5.569 0.819 11.365 1.00 83.12 90 ALA A CA 1
ATOM 715 C C . ALA A 1 90 ? -5.618 -0.245 12.479 1.00 83.12 90 ALA A C 1
ATOM 717 O O . ALA A 1 90 ? -6.251 -1.278 12.297 1.00 83.12 90 ALA A O 1
ATOM 718 N N . GLY A 1 91 ? -4.936 -0.002 13.602 1.00 79.31 91 GLY A N 1
ATOM 719 C CA . GLY A 1 91 ? -4.864 -0.932 14.740 1.00 79.31 91 GLY A CA 1
ATOM 720 C C . GLY A 1 91 ? -3.567 -1.743 14.854 1.00 79.31 91 GLY A C 1
ATOM 721 O O . GLY A 1 91 ? -3.366 -2.416 15.863 1.00 79.31 91 GLY A O 1
ATOM 722 N N . ALA A 1 92 ? -2.656 -1.658 13.879 1.00 86.75 92 ALA A N 1
ATOM 723 C CA . ALA A 1 92 ? -1.327 -2.251 14.018 1.00 86.75 92 ALA A CA 1
ATOM 724 C C . ALA A 1 92 ? -0.423 -1.390 14.916 1.00 86.75 92 ALA A C 1
ATOM 726 O O . ALA A 1 92 ? -0.529 -0.168 14.925 1.00 86.75 92 ALA A O 1
ATOM 727 N N . ALA A 1 93 ? 0.511 -2.025 15.630 1.00 87.12 93 ALA A N 1
ATOM 728 C CA . ALA A 1 93 ? 1.506 -1.319 16.443 1.00 87.12 93 ALA A CA 1
ATOM 729 C C . ALA A 1 93 ? 2.689 -0.775 15.618 1.00 87.12 93 ALA A C 1
ATOM 731 O O . ALA A 1 93 ? 3.344 0.176 16.032 1.00 87.12 93 ALA A O 1
ATOM 732 N N . ALA A 1 94 ? 2.975 -1.377 14.459 1.00 90.38 94 ALA A N 1
ATOM 733 C CA . ALA A 1 94 ? 4.129 -1.034 13.632 1.00 90.38 94 ALA A CA 1
ATOM 734 C C . ALA A 1 94 ? 3.811 -1.141 12.129 1.00 90.38 94 ALA A C 1
ATOM 736 O O . ALA A 1 94 ? 2.955 -1.945 11.739 1.00 90.38 94 ALA A O 1
ATOM 737 N N . PRO A 1 95 ? 4.509 -0.374 11.268 1.00 92.31 95 PRO A N 1
ATOM 738 C CA . PRO A 1 95 ? 4.500 -0.600 9.828 1.00 92.31 95 PRO A CA 1
ATOM 739 C C . PRO A 1 95 ? 5.000 -2.002 9.485 1.00 92.31 95 PRO A C 1
ATOM 741 O O . PRO A 1 95 ? 5.939 -2.503 10.103 1.00 92.31 95 PRO A O 1
ATOM 744 N N . ARG A 1 96 ? 4.453 -2.608 8.430 1.00 94.25 96 ARG A N 1
ATOM 745 C CA . ARG A 1 96 ? 4.997 -3.857 7.883 1.00 94.25 96 ARG A CA 1
ATOM 746 C C . ARG A 1 96 ? 5.694 -3.597 6.556 1.00 94.25 96 ARG A C 1
ATOM 748 O O . ARG A 1 96 ? 5.066 -3.109 5.618 1.00 94.25 96 ARG A O 1
ATOM 755 N N . ARG A 1 97 ? 6.978 -3.949 6.488 1.00 93.88 97 ARG A N 1
ATOM 756 C CA . ARG A 1 97 ? 7.801 -3.894 5.272 1.00 93.88 97 ARG A CA 1
ATOM 757 C C . ARG A 1 97 ? 7.343 -4.955 4.270 1.00 93.88 97 ARG A C 1
ATOM 759 O O . ARG A 1 97 ? 7.043 -6.084 4.652 1.00 93.88 97 ARG A O 1
ATOM 766 N N . LEU A 1 98 ? 7.305 -4.583 2.999 1.00 93.88 98 LEU A N 1
ATOM 767 C CA . LEU A 1 98 ? 7.010 -5.443 1.856 1.00 93.88 98 LEU A CA 1
ATOM 768 C C . LEU A 1 98 ? 8.245 -5.547 0.939 1.00 93.88 98 LEU A C 1
ATOM 770 O O . LEU A 1 98 ? 9.386 -5.426 1.382 1.00 93.88 98 LEU A O 1
ATOM 774 N N . ALA A 1 99 ? 8.011 -5.791 -0.352 1.00 90.75 99 ALA A N 1
ATOM 775 C CA . ALA A 1 99 ? 9.031 -5.853 -1.385 1.00 90.75 99 ALA A CA 1
ATOM 776 C C . ALA A 1 99 ? 9.750 -4.510 -1.597 1.00 90.75 99 ALA A C 1
ATOM 778 O O . ALA A 1 99 ? 9.226 -3.433 -1.288 1.00 90.75 99 ALA A O 1
ATOM 779 N N . ARG A 1 100 ? 10.940 -4.597 -2.202 1.00 89.25 100 ARG A N 1
ATOM 780 C CA . ARG A 1 100 ? 11.750 -3.445 -2.608 1.00 89.25 100 ARG A CA 1
ATOM 781 C C . ARG A 1 100 ? 10.940 -2.492 -3.490 1.00 89.25 100 ARG A C 1
ATOM 783 O O . ARG A 1 100 ? 10.164 -2.934 -4.341 1.00 89.25 100 ARG A O 1
ATOM 790 N N . ALA A 1 101 ? 11.118 -1.198 -3.270 1.00 85.75 101 ALA A N 1
ATOM 791 C CA . ALA A 1 101 ? 10.554 -0.161 -4.111 1.00 85.75 101 ALA A CA 1
ATOM 792 C C . ALA A 1 101 ? 11.580 0.302 -5.161 1.00 85.75 101 ALA A C 1
ATOM 794 O O . ALA A 1 101 ? 12.788 0.149 -4.956 1.00 85.75 101 ALA A O 1
ATOM 795 N N . PRO A 1 102 ? 11.130 0.820 -6.316 1.00 80.50 102 PRO A N 1
ATOM 796 C CA . PRO A 1 102 ? 12.035 1.406 -7.296 1.00 80.50 102 PRO A CA 1
ATOM 797 C C . PRO A 1 102 ? 12.748 2.629 -6.715 1.00 80.50 102 PRO A C 1
ATOM 799 O O . PRO A 1 102 ? 12.087 3.565 -6.280 1.00 80.50 102 PRO A O 1
ATOM 802 N N . SER A 1 103 ? 14.079 2.638 -6.773 1.00 74.12 103 SER A N 1
ATOM 803 C CA . SER A 1 103 ? 14.929 3.735 -6.284 1.00 74.12 103 SER A CA 1
ATOM 804 C C . SER A 1 103 ? 14.909 5.000 -7.149 1.00 74.12 103 SER A C 1
ATOM 806 O O . SER A 1 103 ? 15.510 6.009 -6.806 1.00 74.12 103 SER A O 1
ATOM 808 N N . ASP A 1 104 ? 14.294 4.925 -8.325 1.00 71.94 104 ASP A N 1
ATOM 809 C CA . ASP A 1 104 ? 14.106 6.021 -9.279 1.00 71.94 104 ASP A CA 1
ATOM 810 C C . ASP A 1 104 ? 12.673 6.567 -9.239 1.00 71.94 104 ASP A C 1
ATOM 812 O O . ASP A 1 104 ? 12.213 7.187 -10.199 1.00 71.94 104 ASP A O 1
ATOM 816 N N . ALA A 1 105 ? 11.945 6.303 -8.150 1.00 67.56 105 ALA A N 1
ATOM 817 C CA . ALA A 1 105 ? 10.681 6.970 -7.899 1.00 67.56 105 ALA A C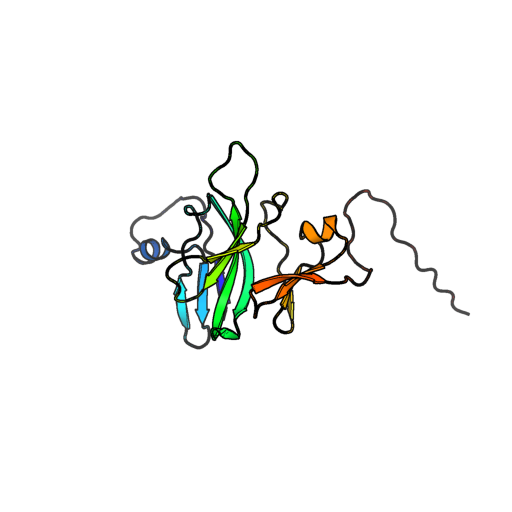A 1
ATOM 818 C C . ALA A 1 105 ? 10.896 8.485 -7.851 1.00 67.56 105 ALA A C 1
ATOM 820 O O . ALA A 1 105 ? 11.870 8.973 -7.274 1.00 67.56 105 ALA A O 1
ATOM 821 N N . ASP A 1 106 ? 9.975 9.223 -8.468 1.00 66.94 106 ASP A N 1
ATOM 822 C CA . ASP A 1 106 ? 9.946 10.669 -8.321 1.00 66.94 106 ASP A CA 1
ATOM 823 C C . ASP A 1 106 ? 9.792 11.003 -6.831 1.00 66.94 106 ASP A C 1
ATOM 825 O O . ASP A 1 106 ? 8.993 10.381 -6.123 1.00 66.94 106 ASP A O 1
ATOM 829 N N . ARG A 1 107 ? 10.570 11.972 -6.344 1.00 63.09 107 ARG A N 1
ATOM 830 C CA . ARG A 1 107 ? 10.499 12.406 -4.941 1.00 63.09 107 ARG A CA 1
ATOM 831 C C . ARG A 1 107 ? 9.173 13.099 -4.632 1.00 63.09 107 ARG A C 1
ATOM 833 O O . ARG A 1 107 ? 8.796 13.169 -3.465 1.00 63.09 107 ARG A O 1
ATOM 840 N N . ASP A 1 108 ? 8.456 13.528 -5.669 1.00 63.50 108 ASP A N 1
ATOM 841 C CA . ASP A 1 108 ? 7.087 14.036 -5.577 1.00 63.50 108 ASP A CA 1
ATOM 842 C C . ASP A 1 108 ? 6.037 12.908 -5.427 1.00 63.50 108 ASP A C 1
ATOM 844 O O . ASP A 1 108 ? 4.845 13.176 -5.263 1.00 63.50 108 ASP A O 1
ATOM 848 N N . GLY A 1 109 ? 6.466 11.640 -5.429 1.00 67.19 109 GLY A N 1
ATOM 849 C CA . GLY A 1 109 ? 5.632 10.459 -5.227 1.00 67.19 109 GLY A CA 1
ATOM 850 C C . GLY A 1 109 ? 5.131 9.822 -6.526 1.00 67.19 109 GLY A C 1
ATOM 851 O O . GLY A 1 109 ? 5.609 10.090 -7.627 1.00 67.19 109 GLY A O 1
ATOM 852 N N . TYR A 1 110 ? 4.155 8.921 -6.400 1.00 72.88 110 TYR A N 1
ATOM 853 C CA . TYR A 1 110 ? 3.537 8.254 -7.548 1.00 72.88 110 TYR A CA 1
ATOM 854 C C . TYR A 1 110 ? 2.256 8.957 -7.993 1.00 72.88 110 TYR A C 1
ATOM 856 O O . TYR A 1 110 ? 1.592 9.644 -7.219 1.00 72.88 110 TYR A O 1
ATOM 864 N N . GLU A 1 111 ? 1.843 8.703 -9.237 1.00 80.81 111 GLU A N 1
ATOM 865 C CA . GLU A 1 111 ? 0.446 8.936 -9.610 1.00 80.81 111 GLU A CA 1
ATOM 866 C C . GLU A 1 111 ? -0.497 8.176 -8.665 1.00 80.81 111 GLU A C 1
ATOM 868 O O . GLU A 1 111 ? -0.174 7.079 -8.196 1.00 80.81 111 GLU A O 1
ATOM 873 N N . PHE A 1 112 ? -1.678 8.744 -8.411 1.00 80.88 112 PHE A N 1
ATOM 874 C CA . PHE A 1 112 ? -2.680 8.087 -7.580 1.00 80.88 112 PHE A CA 1
ATOM 875 C C . PHE A 1 112 ? -3.083 6.742 -8.186 1.00 80.88 112 PHE A C 1
ATOM 877 O O . PHE A 1 112 ? -3.521 6.665 -9.338 1.00 80.88 112 PHE A O 1
ATOM 884 N N . ALA A 1 113 ? -2.953 5.684 -7.389 1.00 89.62 113 ALA A N 1
ATOM 885 C CA . ALA A 1 113 ? -3.357 4.355 -7.805 1.00 89.62 113 ALA A CA 1
ATOM 886 C C . ALA A 1 113 ? -4.875 4.283 -8.007 1.00 89.62 113 ALA A C 1
ATOM 888 O O . ALA A 1 113 ? -5.653 4.769 -7.184 1.00 89.62 113 ALA A O 1
ATOM 889 N N . VAL A 1 114 ? -5.306 3.596 -9.062 1.00 90.69 114 VAL A N 1
ATOM 890 C CA . VAL A 1 114 ? -6.724 3.295 -9.280 1.00 90.69 114 VAL A CA 1
ATOM 891 C C . VAL A 1 114 ? -7.052 1.948 -8.648 1.00 90.69 114 VAL A C 1
ATOM 893 O O . VAL A 1 114 ? -6.462 0.929 -9.008 1.00 90.69 114 VAL A O 1
ATOM 896 N N . ALA A 1 115 ? -8.014 1.930 -7.727 1.00 92.25 115 ALA A N 1
ATOM 897 C CA . ALA A 1 115 ? -8.518 0.702 -7.124 1.00 92.25 115 ALA A CA 1
ATOM 898 C C . ALA A 1 115 ? -9.599 0.059 -8.006 1.00 92.25 115 ALA A C 1
ATOM 900 O O . ALA A 1 115 ? -10.627 0.670 -8.299 1.00 92.25 115 ALA A O 1
ATOM 901 N N . HIS A 1 116 ? -9.402 -1.197 -8.405 1.00 91.88 116 HIS A N 1
ATOM 902 C CA . HIS A 1 116 ? -10.401 -1.968 -9.139 1.00 91.88 116 HIS A CA 1
ATOM 903 C C . HIS A 1 116 ? -10.325 -3.454 -8.776 1.00 91.88 116 HIS A C 1
ATOM 905 O O . HIS A 1 116 ? -9.284 -4.086 -8.932 1.00 91.88 116 HIS A O 1
ATOM 911 N N . ARG A 1 117 ? -11.449 -4.022 -8.309 1.00 92.31 117 ARG A N 1
ATOM 912 C CA . ARG A 1 117 ? -11.612 -5.461 -8.004 1.00 92.31 117 ARG A CA 1
ATOM 913 C C . ARG A 1 117 ? -10.502 -6.044 -7.109 1.00 92.31 117 ARG A C 1
ATOM 915 O O . ARG A 1 117 ? -9.949 -7.095 -7.418 1.00 92.31 117 ARG A O 1
ATOM 922 N N . GLY A 1 118 ? -10.176 -5.359 -6.010 1.00 93.00 118 GLY A N 1
ATOM 923 C CA . GLY A 1 118 ? -9.154 -5.820 -5.055 1.00 93.00 118 GLY A CA 1
ATOM 924 C C . GLY A 1 118 ? -7.714 -5.675 -5.559 1.00 93.00 118 GLY A C 1
ATOM 925 O O . GLY A 1 118 ? -6.817 -6.406 -5.142 1.00 93.00 118 GLY A O 1
ATOM 926 N N . VAL A 1 119 ? -7.482 -4.768 -6.508 1.00 95.25 119 VAL A N 1
ATOM 927 C CA . VAL A 1 119 ? -6.153 -4.485 -7.050 1.00 95.25 119 VAL A CA 1
ATOM 928 C C . VAL A 1 119 ? -5.980 -2.976 -7.175 1.00 95.25 119 VAL A C 1
ATOM 930 O O . VAL A 1 119 ? -6.876 -2.285 -7.660 1.00 95.25 119 VAL A O 1
ATOM 933 N N . LEU A 1 120 ? -4.827 -2.470 -6.744 1.00 94.94 120 LEU A N 1
ATOM 934 C CA . LEU A 1 120 ? -4.382 -1.109 -7.027 1.00 94.94 120 LEU A CA 1
ATOM 935 C C . LEU A 1 120 ? -3.550 -1.110 -8.309 1.00 94.94 120 LEU A C 1
ATOM 937 O O . LEU A 1 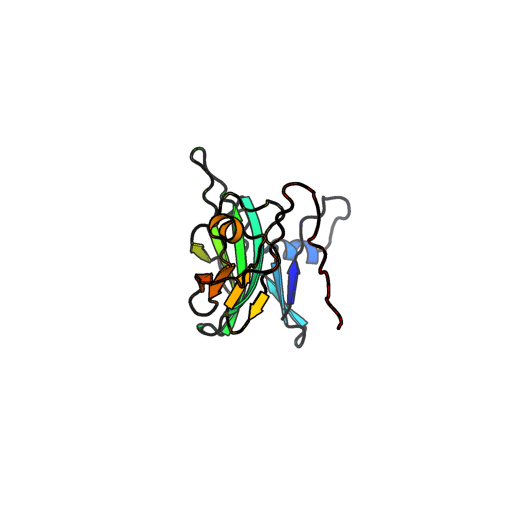120 ? -2.677 -1.964 -8.470 1.00 94.94 120 LEU A O 1
ATOM 941 N N . TYR A 1 121 ? -3.815 -0.169 -9.209 1.00 92.56 121 TYR A N 1
ATOM 942 C CA . TYR A 1 121 ? -3.135 -0.055 -10.495 1.00 92.56 121 TYR A CA 1
ATOM 943 C C . TYR A 1 121 ? -2.450 1.300 -10.652 1.00 92.56 121 TYR A C 1
ATOM 945 O O . TYR A 1 121 ? -3.092 2.337 -10.486 1.00 92.56 121 TYR A O 1
ATOM 953 N N . TRP A 1 122 ? -1.189 1.271 -11.086 1.00 91.38 122 TRP A N 1
ATOM 954 C CA . TRP A 1 122 ? -0.455 2.436 -11.576 1.00 91.38 122 TRP A CA 1
ATOM 955 C C . TRP A 1 122 ? -0.260 2.296 -13.085 1.00 91.38 122 TRP A C 1
ATOM 957 O O . TRP A 1 122 ? 0.238 1.281 -13.586 1.00 91.38 122 TRP A O 1
ATOM 967 N N . TYR A 1 123 ? -0.716 3.297 -13.827 1.00 80.81 123 TYR A N 1
ATOM 968 C CA . TYR A 1 123 ? -0.863 3.246 -15.272 1.00 80.81 123 TYR A CA 1
ATOM 969 C C . TYR A 1 123 ? 0.425 3.593 -16.032 1.00 80.81 123 TYR A C 1
ATOM 971 O O . TYR A 1 123 ? 0.838 2.852 -16.930 1.00 80.81 123 TYR A O 1
ATOM 979 N N . CYS A 1 124 ? 1.056 4.720 -15.709 1.00 75.31 124 CYS A N 1
ATOM 980 C CA . CYS A 1 124 ? 2.005 5.385 -16.596 1.00 75.31 124 CYS A CA 1
ATOM 981 C C . CYS A 1 124 ? 3.196 6.036 -15.908 1.00 75.31 124 CYS A C 1
ATOM 983 O O . CYS A 1 124 ? 4.304 5.916 -16.423 1.00 75.31 124 CYS A O 1
ATOM 985 N N . ARG A 1 125 ? 2.981 6.737 -14.792 1.00 77.50 125 ARG A N 1
ATOM 986 C CA . ARG A 1 125 ? 4.048 7.515 -14.141 1.00 77.50 125 ARG A CA 1
ATOM 987 C C . ARG A 1 125 ? 4.848 6.726 -13.115 1.00 77.50 125 ARG A C 1
ATOM 989 O O . ARG A 1 125 ? 5.831 7.231 -12.594 1.00 77.50 125 ARG A O 1
ATOM 996 N N . HIS A 1 126 ? 4.456 5.487 -12.836 1.00 82.62 126 HIS A N 1
ATOM 997 C CA . HIS A 1 126 ? 5.255 4.618 -11.985 1.00 82.62 126 HIS A CA 1
ATOM 998 C C . HIS A 1 126 ? 6.537 4.161 -12.718 1.00 82.62 126 HIS A C 1
ATOM 1000 O O . HIS A 1 126 ? 6.436 3.747 -13.878 1.00 82.62 126 HIS A O 1
ATOM 1006 N N . PRO A 1 127 ? 7.723 4.153 -12.074 1.00 82.69 127 PRO A N 1
ATOM 1007 C CA . PRO A 1 127 ? 8.988 3.789 -12.725 1.00 82.69 127 PRO A CA 1
ATOM 1008 C C . PRO A 1 127 ? 8.968 2.419 -13.413 1.00 82.69 127 PRO A C 1
ATOM 1010 O O . PRO A 1 127 ? 9.403 2.272 -14.554 1.00 82.69 127 PRO A O 1
ATOM 1013 N N . GLU A 1 128 ? 8.356 1.419 -12.773 1.00 84.12 128 GLU A N 1
ATOM 1014 C CA . GLU A 1 128 ? 8.155 0.090 -13.375 1.00 84.12 128 GLU A CA 1
ATOM 1015 C C . GLU A 1 128 ? 7.363 0.127 -14.690 1.00 84.12 128 GLU A C 1
ATOM 1017 O O . GLU A 1 128 ? 7.620 -0.673 -15.595 1.00 84.12 128 GLU A O 1
ATOM 1022 N N . SER A 1 129 ? 6.436 1.076 -14.844 1.00 82.44 129 SER A N 1
ATOM 1023 C CA . SER A 1 129 ? 5.673 1.231 -16.081 1.00 82.44 129 SER A CA 1
ATOM 1024 C C . SER A 1 129 ? 6.529 1.778 -17.220 1.00 82.44 129 SER A C 1
ATOM 1026 O O . SER A 1 129 ? 6.389 1.331 -18.362 1.00 82.44 129 SER A O 1
ATOM 1028 N N . ALA A 1 130 ? 7.451 2.699 -16.920 1.00 79.50 130 ALA A N 1
ATOM 1029 C CA . ALA A 1 130 ? 8.417 3.211 -17.889 1.00 79.50 130 ALA A CA 1
ATOM 1030 C C . ALA A 1 130 ? 9.421 2.126 -18.317 1.00 79.50 130 ALA A C 1
ATOM 1032 O O . ALA A 1 130 ? 9.684 1.969 -19.508 1.00 79.50 130 ALA A O 1
ATOM 1033 N N . ARG A 1 131 ? 9.920 1.330 -17.361 1.00 82.62 131 ARG A N 1
ATOM 1034 C CA . ARG A 1 131 ? 10.908 0.263 -17.602 1.00 82.62 131 ARG A CA 1
ATOM 1035 C C . ARG A 1 131 ? 10.352 -0.908 -18.407 1.00 82.62 131 ARG A C 1
ATOM 1037 O O . ARG A 1 131 ? 11.027 -1.439 -19.281 1.00 82.62 131 ARG A O 1
ATOM 1044 N N . THR A 1 132 ? 9.130 -1.339 -18.098 1.00 85.56 132 THR A N 1
ATOM 1045 C CA . THR A 1 132 ? 8.576 -2.595 -18.635 1.00 85.56 132 THR A CA 1
ATOM 1046 C C . THR A 1 132 ? 7.547 -2.389 -19.744 1.00 85.56 132 THR A C 1
ATOM 1048 O O . THR A 1 132 ? 7.140 -3.354 -20.396 1.00 85.56 132 THR A O 1
ATOM 1051 N N . GLY A 1 133 ? 7.062 -1.156 -19.934 1.00 84.81 133 GLY A N 1
ATOM 1052 C CA . GLY A 1 133 ? 5.934 -0.848 -20.819 1.00 84.81 133 GLY A CA 1
ATOM 1053 C C . GLY A 1 133 ? 4.594 -1.450 -20.363 1.00 84.81 133 GLY A C 1
ATOM 1054 O O . GLY A 1 133 ? 3.609 -1.397 -21.108 1.00 84.81 133 GLY A O 1
ATOM 1055 N N . LYS A 1 134 ? 4.549 -2.039 -19.162 1.00 89.12 134 LYS A N 1
ATOM 1056 C CA . LYS A 1 134 ? 3.371 -2.640 -18.522 1.00 89.12 134 LYS A CA 1
ATOM 1057 C C . LYS A 1 134 ? 2.840 -1.713 -17.427 1.00 89.12 134 LYS A C 1
ATOM 1059 O O . LYS A 1 134 ? 3.423 -0.678 -17.154 1.00 89.12 134 LYS A O 1
ATOM 1064 N N . MET A 1 135 ? 1.704 -2.053 -16.836 1.00 90.62 135 MET A N 1
ATOM 1065 C CA . MET A 1 135 ? 1.204 -1.377 -15.636 1.00 90.62 135 MET A CA 1
ATOM 1066 C C . MET A 1 135 ? 1.707 -2.115 -14.400 1.00 90.62 135 MET A C 1
ATOM 1068 O O . MET A 1 135 ? 1.737 -3.352 -14.406 1.00 90.62 135 MET A O 1
ATOM 1072 N N . LEU A 1 136 ? 2.025 -1.390 -13.330 1.00 92.44 136 LEU A N 1
ATOM 1073 C CA . LEU A 1 136 ? 2.207 -2.020 -12.027 1.00 92.44 136 LEU A CA 1
ATOM 1074 C C . LEU A 1 136 ? 0.837 -2.262 -11.392 1.00 92.44 136 LEU A C 1
ATOM 1076 O O . LEU A 1 136 ? -0.034 -1.392 -11.405 1.00 92.44 136 LEU A O 1
ATOM 1080 N N . ALA A 1 137 ? 0.651 -3.454 -10.839 1.00 94.31 137 ALA A N 1
ATOM 1081 C CA . ALA A 1 137 ? -0.530 -3.820 -10.083 1.00 94.31 137 ALA A CA 1
ATOM 1082 C C . ALA A 1 137 ? -0.122 -4.357 -8.710 1.00 94.31 137 ALA A C 1
ATOM 1084 O O . ALA A 1 137 ? 0.807 -5.156 -8.608 1.00 94.31 137 ALA A O 1
ATOM 1085 N N . PHE A 1 138 ? -0.860 -3.984 -7.675 1.00 96.06 138 PHE A N 1
ATOM 1086 C CA . PHE A 1 138 ? -0.709 -4.508 -6.323 1.00 96.06 138 PHE A CA 1
ATOM 1087 C C . PHE A 1 138 ? -2.000 -5.212 -5.925 1.00 96.06 138 PHE A C 1
ATOM 1089 O O . PHE A 1 138 ? -3.057 -4.582 -5.861 1.00 96.06 138 PHE A O 1
ATOM 1096 N N . ARG A 1 139 ? -1.941 -6.530 -5.712 1.00 96.50 139 ARG A N 1
ATOM 1097 C CA . ARG A 1 139 ? -3.107 -7.285 -5.246 1.00 96.50 139 ARG A CA 1
ATOM 1098 C C . ARG A 1 139 ? -3.292 -7.055 -3.757 1.00 96.50 139 ARG A C 1
ATOM 1100 O O . ARG A 1 139 ? -2.363 -7.279 -2.991 1.00 96.50 139 ARG A O 1
ATOM 1107 N N . THR A 1 140 ? -4.481 -6.628 -3.355 1.00 96.38 140 THR A N 1
ATOM 1108 C CA . THR A 1 140 ? -4.740 -6.205 -1.976 1.00 96.38 140 THR A CA 1
ATOM 1109 C C . THR A 1 140 ? -5.073 -7.360 -1.040 1.00 96.38 140 THR A C 1
ATOM 1111 O O . THR A 1 140 ? -5.168 -7.136 0.154 1.00 96.38 140 THR A O 1
ATOM 1114 N N . ASP A 1 141 ? -5.300 -8.567 -1.558 1.00 95.25 141 ASP A N 1
ATOM 1115 C CA . ASP A 1 141 ? -5.575 -9.783 -0.783 1.00 95.25 141 ASP A CA 1
ATOM 1116 C C . ASP A 1 141 ? -4.286 -10.474 -0.323 1.00 95.25 141 ASP A C 1
ATOM 1118 O O . ASP A 1 141 ? -4.192 -10.933 0.807 1.00 95.25 141 ASP A O 1
ATOM 1122 N N . THR A 1 142 ? -3.283 -10.544 -1.199 1.00 95.31 142 THR A N 1
ATOM 1123 C CA . THR A 1 142 ? -1.981 -11.149 -0.886 1.00 95.31 142 THR A CA 1
ATOM 1124 C C . THR A 1 142 ? -0.874 -10.135 -0.691 1.00 95.31 142 THR A C 1
ATOM 1126 O O . THR A 1 142 ? 0.243 -10.518 -0.368 1.00 95.31 142 THR A O 1
ATOM 1129 N N . GLU A 1 143 ? -1.163 -8.861 -0.938 1.00 95.88 143 GLU A N 1
ATOM 1130 C CA . GLU A 1 143 ? -0.227 -7.747 -0.789 1.00 95.88 143 GLU A CA 1
ATOM 1131 C C . GLU A 1 143 ? 1.054 -7.953 -1.603 1.00 95.88 143 GLU A C 1
ATOM 1133 O O . GLU A 1 143 ? 2.176 -7.723 -1.150 1.00 95.88 143 GLU A O 1
ATOM 1138 N N . THR A 1 144 ? 0.862 -8.402 -2.846 1.00 95.56 144 THR A N 1
ATOM 1139 C CA . THR A 1 144 ? 1.942 -8.687 -3.789 1.00 95.56 144 THR A CA 1
ATOM 1140 C C . THR A 1 144 ? 1.836 -7.841 -5.043 1.00 95.56 144 THR A C 1
ATOM 1142 O O . THR A 1 144 ? 0.750 -7.571 -5.571 1.00 95.56 144 THR A O 1
ATOM 1145 N N . PHE A 1 145 ? 3.002 -7.457 -5.551 1.00 94.62 145 PHE A N 1
ATOM 1146 C CA . PHE A 1 145 ? 3.137 -6.739 -6.806 1.00 94.62 145 PHE A CA 1
ATOM 1147 C C . PHE A 1 145 ? 3.175 -7.702 -7.990 1.00 94.62 145 PHE A C 1
ATOM 1149 O O . PHE A 1 145 ? 3.737 -8.795 -7.919 1.00 94.62 145 PHE A O 1
ATOM 1156 N N . ARG A 1 146 ? 2.591 -7.275 -9.107 1.00 93.62 146 ARG A N 1
ATOM 1157 C CA . ARG A 1 146 ? 2.663 -7.960 -10.397 1.00 93.62 146 ARG A CA 1
ATOM 1158 C C . ARG A 1 146 ? 2.597 -6.954 -11.533 1.00 93.62 146 ARG A C 1
ATOM 1160 O O . ARG A 1 146 ? 1.989 -5.894 -11.409 1.00 93.62 146 ARG A O 1
ATOM 1167 N N . LEU A 1 147 ? 3.146 -7.332 -12.678 1.00 92.25 147 LEU A N 1
ATOM 1168 C CA . LEU A 1 147 ? 2.975 -6.565 -13.905 1.00 92.25 147 LEU A CA 1
ATOM 1169 C C . LEU A 1 147 ? 1.674 -6.977 -14.599 1.00 92.25 147 LEU A C 1
ATOM 1171 O O . LEU A 1 147 ? 1.375 -8.165 -14.736 1.00 92.25 147 LEU A O 1
ATOM 1175 N N . ALA A 1 148 ? 0.912 -5.993 -15.064 1.00 88.88 148 ALA A N 1
ATOM 1176 C CA . ALA A 1 148 ? -0.311 -6.188 -15.830 1.00 88.88 148 ALA A CA 1
ATOM 1177 C C . ALA A 1 148 ? -0.159 -5.619 -17.244 1.00 88.88 148 ALA A C 1
ATOM 1179 O O . ALA A 1 148 ? 0.505 -4.606 -17.465 1.00 88.88 148 ALA A O 1
ATOM 1180 N N . ALA A 1 149 ? -0.775 -6.276 -18.227 1.00 85.38 149 ALA A N 1
ATOM 1181 C CA . ALA A 1 149 ? -0.754 -5.790 -19.599 1.00 85.38 149 ALA A CA 1
ATOM 1182 C C . ALA A 1 149 ? -1.427 -4.412 -19.695 1.00 85.38 149 ALA A C 1
ATOM 1184 O O . ALA A 1 149 ? -2.531 -4.214 -19.189 1.00 85.38 149 ALA A O 1
ATOM 1185 N N . ARG A 1 150 ? -0.776 -3.479 -20.395 1.00 76.12 150 ARG A N 1
ATOM 1186 C CA . ARG A 1 150 ? -1.334 -2.162 -20.707 1.00 76.12 150 ARG A CA 1
ATOM 1187 C C . ARG A 1 150 ? -1.952 -2.183 -22.101 1.00 76.12 150 ARG A C 1
ATOM 1189 O O . ARG A 1 150 ? -1.310 -2.636 -23.050 1.00 76.12 150 ARG A O 1
ATOM 1196 N N . ARG A 1 151 ? -3.170 -1.655 -22.277 1.00 68.50 151 ARG A N 1
ATOM 1197 C CA . ARG A 1 151 ? -3.680 -1.400 -23.636 1.00 68.50 151 ARG A CA 1
ATOM 1198 C C . ARG A 1 151 ? -2.850 -0.269 -24.259 1.00 68.50 151 ARG A C 1
ATOM 1200 O O . ARG A 1 151 ? -2.637 0.762 -23.637 1.00 68.50 151 ARG A O 1
ATOM 1207 N N . ARG A 1 152 ? -2.338 -0.480 -25.478 1.00 57.41 152 ARG A N 1
ATOM 1208 C CA . ARG A 1 152 ? -1.254 0.306 -26.118 1.00 57.41 152 ARG A CA 1
ATOM 1209 C C . ARG A 1 152 ? -1.578 1.769 -26.478 1.00 57.41 152 ARG A C 1
ATOM 1211 O O . ARG A 1 152 ? -0.877 2.347 -27.299 1.00 57.41 152 ARG A O 1
ATOM 1218 N N . ARG A 1 153 ? -2.599 2.404 -25.907 1.00 54.31 153 ARG A N 1
ATOM 1219 C CA . ARG A 1 153 ? -2.902 3.813 -26.193 1.00 54.31 153 ARG A CA 1
ATOM 1220 C C . ARG A 1 153 ? -2.843 4.601 -24.887 1.00 54.31 153 ARG A C 1
ATOM 1222 O O . ARG A 1 153 ? -3.485 4.207 -23.924 1.00 54.31 153 ARG A O 1
ATOM 1229 N N . LEU A 1 154 ? -2.122 5.726 -24.902 1.00 53.69 154 LEU A N 1
ATOM 1230 C CA . LEU A 1 154 ? -2.158 6.806 -23.897 1.00 53.69 154 LEU A CA 1
ATOM 1231 C C . LEU A 1 154 ? -1.100 6.801 -22.777 1.00 53.69 154 LEU A C 1
ATOM 1233 O O . LEU A 1 154 ? -1.391 7.252 -21.678 1.00 53.69 154 LEU A O 1
ATOM 1237 N N . CYS A 1 155 ? 0.139 6.391 -23.046 1.00 55.19 155 CYS A N 1
ATOM 1238 C CA . CYS A 1 155 ? 1.256 6.918 -22.256 1.00 55.19 155 CYS A CA 1
ATOM 1239 C C . CYS A 1 155 ? 2.085 7.811 -23.152 1.00 55.19 155 CYS A C 1
ATOM 1241 O O . CYS A 1 155 ? 2.890 7.330 -23.946 1.00 55.19 155 CYS A O 1
ATOM 1243 N N . TRP A 1 156 ? 1.782 9.097 -23.120 1.00 48.19 156 TRP A N 1
ATOM 1244 C CA . TRP A 1 156 ? 2.525 10.076 -23.888 1.00 48.19 156 TRP A CA 1
ATOM 1245 C C . TRP A 1 156 ? 3.819 10.277 -23.110 1.00 48.19 156 TRP A C 1
ATOM 1247 O O . TRP A 1 156 ? 3.778 10.703 -21.955 1.00 48.19 156 TRP A O 1
ATOM 1257 N N . SER A 1 157 ? 4.956 9.905 -23.693 1.00 45.91 157 SER A N 1
ATOM 1258 C CA . SER A 1 157 ? 6.215 10.391 -23.158 1.00 45.91 157 SER A CA 1
ATOM 1259 C C . SER A 1 157 ? 6.278 11.875 -23.501 1.00 45.91 157 SER A C 1
ATOM 1261 O O . SER A 1 157 ? 6.149 12.264 -24.661 1.00 45.91 157 SER A O 1
ATOM 1263 N N . TRP A 1 158 ? 6.460 12.729 -22.499 1.00 35.75 158 TRP A N 1
ATOM 1264 C CA . TRP A 1 158 ? 6.903 14.102 -22.736 1.00 35.75 158 TRP A CA 1
ATOM 1265 C C . TRP A 1 158 ? 8.400 14.081 -23.041 1.00 35.75 158 TRP A C 1
ATOM 1267 O O . TRP A 1 158 ? 9.205 14.702 -22.361 1.00 35.75 158 TRP A O 1
ATOM 1277 N N . THR A 1 159 ? 8.795 13.312 -24.047 1.00 40.56 159 THR A N 1
ATOM 1278 C CA . THR A 1 159 ? 10.133 13.382 -24.611 1.00 40.56 159 THR A CA 1
ATOM 1279 C C . THR A 1 159 ? 9.976 13.765 -26.065 1.00 40.56 159 THR A C 1
ATOM 1281 O O . THR A 1 159 ? 9.498 12.995 -26.893 1.00 40.56 159 THR A O 1
ATOM 1284 N N . THR A 1 160 ? 10.400 15.000 -26.333 1.00 39.31 160 THR A N 1
ATOM 1285 C CA . THR A 1 160 ? 10.534 15.668 -27.633 1.00 39.31 160 THR A CA 1
ATOM 1286 C C . THR A 1 160 ? 9.238 16.009 -28.371 1.00 39.31 160 THR A C 1
ATOM 1288 O O . THR A 1 160 ? 8.533 15.165 -28.914 1.00 39.31 160 THR A O 1
ATOM 1291 N N . GLY A 1 161 ? 8.957 17.313 -28.443 1.00 43.03 161 GLY A N 1
ATOM 1292 C CA . GLY A 1 161 ? 7.898 17.856 -29.276 1.00 43.03 161 GLY A CA 1
ATOM 1293 C C . GLY A 1 161 ? 8.114 17.553 -30.759 1.00 43.03 161 GLY A C 1
ATOM 1294 O O . GLY A 1 161 ? 9.130 17.934 -31.334 1.00 43.03 161 GLY A O 1
ATOM 1295 N N . ARG A 1 162 ? 7.117 16.921 -31.380 1.00 35.72 162 ARG A N 1
ATOM 1296 C CA . ARG A 1 162 ? 6.506 17.337 -32.652 1.00 35.72 162 ARG A CA 1
ATOM 1297 C C . ARG A 1 162 ? 5.340 16.406 -33.005 1.00 35.72 162 ARG A C 1
ATOM 1299 O O . ARG A 1 162 ? 5.508 15.201 -33.124 1.00 35.72 162 ARG A O 1
ATOM 1306 N N . SER A 1 163 ? 4.193 17.049 -33.217 1.00 34.41 163 SER A N 1
ATOM 1307 C CA . SER A 1 163 ? 3.084 16.664 -34.102 1.00 34.41 163 SER A CA 1
ATOM 1308 C C . SER A 1 163 ? 2.260 15.414 -33.763 1.00 34.41 163 SER A C 1
ATOM 1310 O O . SER A 1 163 ? 2.645 14.279 -34.024 1.00 34.41 163 SER A O 1
ATOM 1312 N N . ALA A 1 164 ? 1.030 15.660 -33.301 1.00 35.25 164 ALA A N 1
ATOM 1313 C CA . ALA A 1 164 ? -0.064 14.694 -33.320 1.00 35.25 164 ALA A CA 1
ATOM 1314 C C . ALA A 1 164 ? -0.372 14.227 -34.762 1.00 35.25 164 ALA A C 1
ATOM 1316 O O . ALA A 1 164 ? -0.329 15.047 -35.686 1.00 35.25 164 ALA A O 1
ATOM 1317 N N . PRO A 1 165 ? -0.729 12.949 -34.987 1.00 36.97 165 PRO A N 1
ATOM 1318 C CA . PRO A 1 165 ? -1.179 12.502 -36.297 1.00 36.97 165 PRO A CA 1
ATOM 1319 C C . PRO A 1 165 ? -2.555 13.107 -36.610 1.00 36.97 165 PRO A C 1
ATOM 1321 O O . PRO A 1 165 ? -3.511 12.938 -35.850 1.00 36.97 165 PRO A O 1
ATOM 1324 N N . ARG A 1 166 ? -2.659 13.810 -37.745 1.00 32.56 166 ARG A N 1
ATOM 1325 C CA . ARG A 1 166 ? -3.946 14.199 -38.336 1.00 32.56 166 ARG A CA 1
ATOM 1326 C C . ARG A 1 166 ? -4.722 12.933 -38.686 1.00 32.56 166 ARG A C 1
ATOM 1328 O O . ARG A 1 166 ? -4.269 12.135 -39.500 1.00 32.56 166 ARG A O 1
ATOM 1335 N N . LEU A 1 167 ? -5.908 12.783 -38.109 1.00 37.75 167 LEU A N 1
ATOM 1336 C CA . LEU A 1 167 ? -6.927 11.883 -38.632 1.00 37.75 167 LEU A CA 1
ATOM 1337 C C . LEU A 1 167 ? -7.498 12.526 -39.901 1.00 37.75 167 LEU A C 1
ATOM 1339 O O . LEU A 1 167 ? -8.291 13.461 -39.821 1.00 37.75 167 LEU A O 1
ATOM 1343 N N . SER A 1 168 ? -7.071 12.065 -41.075 1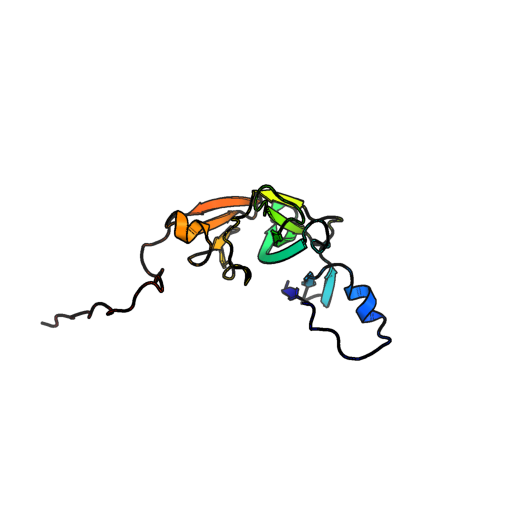.00 37.16 168 SER A N 1
ATOM 1344 C CA . SER A 1 168 ? -7.803 12.310 -42.317 1.00 37.16 168 SER A CA 1
ATOM 1345 C C . SER A 1 168 ? -8.981 11.340 -42.365 1.00 37.16 168 SER A C 1
ATOM 1347 O O . SER A 1 168 ? -8.809 10.164 -42.686 1.00 37.16 168 SER A O 1
ATOM 1349 N N . GLY A 1 169 ? -10.163 11.824 -41.987 1.00 35.06 169 GLY A N 1
ATOM 1350 C CA . GLY A 1 169 ? -11.418 11.145 -42.282 1.00 35.06 169 GLY A CA 1
ATOM 1351 C C . GLY A 1 169 ? -11.698 11.247 -43.777 1.00 35.06 169 GLY A C 1
ATOM 1352 O O . GLY A 1 169 ? -11.739 12.345 -44.328 1.00 35.06 169 GLY A O 1
ATOM 1353 N N . THR A 1 170 ? -11.839 10.101 -44.430 1.00 41.03 170 THR A N 1
ATOM 1354 C CA . THR A 1 170 ? -12.407 9.988 -45.771 1.00 41.03 170 THR A CA 1
ATOM 1355 C C . THR A 1 170 ? -13.920 9.941 -45.598 1.00 41.03 170 THR A C 1
ATOM 1357 O O . THR A 1 170 ? -14.426 9.013 -44.968 1.00 41.03 170 THR A O 1
ATOM 1360 N N . THR A 1 171 ? -14.632 10.934 -46.122 1.00 40.56 171 THR A N 1
ATOM 1361 C CA . THR A 1 171 ? -16.075 10.828 -46.352 1.00 40.56 171 THR A CA 1
ATOM 1362 C C . THR A 1 171 ? -16.277 10.746 -47.855 1.00 40.56 171 THR A C 1
ATOM 1364 O O . THR A 1 171 ? -15.677 11.525 -48.596 1.00 40.56 171 THR A O 1
ATOM 1367 N N . THR A 1 172 ? -17.045 9.731 -48.240 1.00 46.12 172 THR A N 1
ATOM 1368 C CA . THR A 1 172 ? -17.507 9.368 -49.582 1.00 46.12 172 THR A CA 1
ATOM 1369 C C . THR A 1 172 ? -18.139 10.529 -50.337 1.00 46.12 172 THR A C 1
ATOM 1371 O O . THR A 1 172 ? -18.825 11.345 -49.679 1.00 46.12 172 THR A O 1
#

Secondary structure (DSSP, 8-state):
-EEEE-------S----HHHHHTTS-SEEEEETTTTEEEEPPP-TTTTEEEEEEEEEEEETTTTEEEEEEEEEES--TT----EEEEEETT-SS-EEEEEPPTT--TT-PPPPEEETTEEEE-SSSHHHHHHSSEEEEETTTTEEEEEPPPSS-----SS---PPP------

Radius of gyration: 19.69 Å; chains: 1; bounding box: 47×42×73 Å

Organism: NCBI:txid38414

pLDDT: mean 73.84, std 20.73, range [32.47, 96.5]

Sequence (172 aa):
MEIVYYGDRKSTLDIHDPVSQQLRQGLYIVCNPTTRQWTNLPVLAPSPCSAAFACGFYFHGPSGEYRLLCHGVDVDDHDGWKDHHYTLSAGAAAPRRLARAPSDADRDGYEFAVAHRGVLYWYCRHPESARTGKMLAFRTDTETFRLAARRRRLCWSWTTGRSAPRLSGTTT

Foldseek 3Di:
DDKDFDDDDPDDDDDDDPVVVVCPAARIKDADPVVRDIAHWGDVPPPPAVDKDWAAWDQQVVVRWIKTKMWGWGPDDPPDTFIFIWITTRPDHHIDTDGTADPPADPVGADHFDDDPQKTWGAARGPCCVVPVFIWIARSHVRDIDTHHHDPDDRDPPPDDDDDDDPPDDDD